Protein AF-A0A927UH40-F1 (afdb_monomer_lite)

Foldseek 3Di:
DDAPDDLPQALLNVQVVLVVLLVVVQDDADALCRSDPHDPVNLVSLLVNVLPDQDLVVLLSRLSSLVSNCLCCVVVVNNVVSVVSVCVSLVPDDPVSSVVSQVSSLVVLVVSQHDHPNQRRNDPVSVVVNVVVVVD

Sequence (136 aa):
MERMWNEATSLETMQQQISDIFHDRLGGGILICDVFKPDPQDFELLYQKVLMVNNTELFMKYPLAFITVWALSFKYGKDFDFDDVRKSNIGAMPQHHARFITEYFVTTFYDYNIYTDGIKIKTLQDIRRIIKLQHE

Secondary structure (DSSP, 8-state):
------TTS-HHHHHHHHHHHHHHH-SS--BHHHH----HHHHHHHHHHHHT--SHHHHHH-HHHHHHHHHHHHHTT-HHHHHHHHHHHHHTS-HHHHHHHHHHHHHHHHHTT-EETTEE--SHHHHHHHHHHH--

Structure (mmCIF, N/CA/C/O backbone):
data_AF-A0A927UH40-F1
#
_entry.id   AF-A0A927UH40-F1
#
loop_
_atom_site.group_PDB
_atom_site.id
_atom_site.type_symbol
_atom_site.label_atom_id
_atom_site.label_alt_id
_atom_site.label_comp_id
_atom_site.label_asym_id
_atom_site.label_entity_id
_atom_site.label_seq_id
_atom_site.pdbx_PDB_ins_code
_atom_site.Cartn_x
_atom_site.Cartn_y
_atom_site.Cartn_z
_atom_site.occupancy
_atom_site.B_iso_or_equiv
_atom_site.auth_seq_id
_atom_site.auth_comp_id
_atom_site.auth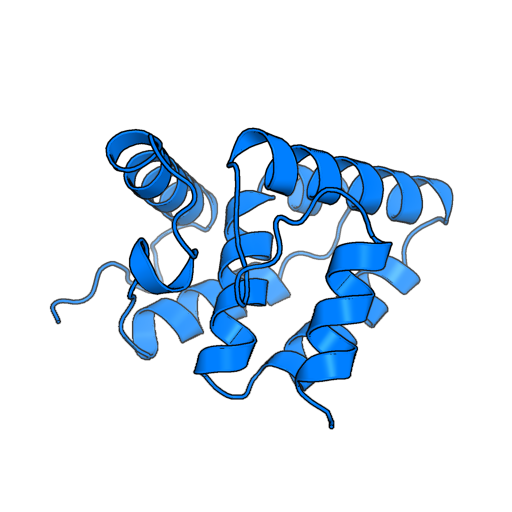_asym_id
_atom_site.auth_atom_id
_atom_site.pdbx_PDB_model_num
ATOM 1 N N . MET A 1 1 ? -14.902 15.588 5.092 1.00 58.56 1 MET A N 1
ATOM 2 C CA . MET A 1 1 ? -13.464 15.642 5.418 1.00 58.56 1 MET A CA 1
ATOM 3 C C . MET A 1 1 ? -12.818 16.543 4.391 1.00 58.56 1 MET A C 1
ATOM 5 O O . MET A 1 1 ? -13.305 16.582 3.269 1.00 58.56 1 MET A O 1
ATOM 9 N N . GLU A 1 2 ? -11.847 17.345 4.807 1.00 74.19 2 GLU A N 1
ATOM 10 C CA . GLU A 1 2 ? -11.059 18.181 3.900 1.00 74.19 2 GLU A CA 1
ATOM 11 C C . GLU A 1 2 ? -10.064 17.288 3.146 1.00 74.19 2 GLU A C 1
ATOM 13 O O . GLU A 1 2 ? -9.553 16.337 3.741 1.00 74.19 2 GLU A O 1
ATOM 18 N N . ARG A 1 3 ? -9.834 17.560 1.853 1.00 82.25 3 ARG A N 1
ATOM 19 C CA . ARG A 1 3 ? -8.918 16.760 1.027 1.00 82.25 3 ARG A CA 1
ATOM 20 C C . ARG A 1 3 ? -7.505 16.817 1.587 1.00 82.25 3 ARG A C 1
ATOM 22 O O . ARG A 1 3 ? -6.980 17.908 1.808 1.00 82.25 3 ARG A O 1
ATOM 29 N N . MET A 1 4 ? -6.870 15.660 1.728 1.00 88.00 4 MET A N 1
ATOM 30 C CA . MET A 1 4 ? -5.468 15.562 2.128 1.00 88.00 4 MET A CA 1
ATOM 31 C C . MET A 1 4 ? -4.532 15.853 0.956 1.00 88.00 4 MET A C 1
ATOM 33 O O . MET A 1 4 ? -3.481 16.471 1.144 1.00 88.00 4 MET A O 1
ATOM 37 N N . TRP A 1 5 ? -4.904 15.421 -0.253 1.00 94.81 5 TRP A N 1
ATOM 38 C CA . TRP A 1 5 ? -4.014 15.423 -1.408 1.00 94.81 5 TRP A CA 1
ATOM 39 C C . TRP A 1 5 ? -4.652 15.985 -2.677 1.00 94.81 5 TRP A C 1
ATOM 41 O O . TRP A 1 5 ? -5.861 16.179 -2.809 1.00 94.81 5 TRP A O 1
ATOM 51 N N . ASN A 1 6 ? -3.791 16.266 -3.653 1.00 94.00 6 ASN A N 1
ATOM 52 C CA . ASN A 1 6 ? -4.179 16.619 -5.010 1.00 94.00 6 ASN A CA 1
ATOM 53 C C . ASN A 1 6 ? -3.284 15.887 -6.023 1.00 94.00 6 ASN A C 1
ATOM 55 O O . ASN A 1 6 ? -2.312 15.231 -5.657 1.00 94.00 6 ASN A O 1
ATOM 59 N N . GLU A 1 7 ? -3.596 16.002 -7.312 1.00 92.50 7 GLU A N 1
ATOM 60 C CA . GLU A 1 7 ? -2.911 15.255 -8.377 1.00 92.50 7 GLU A CA 1
ATOM 61 C C . GLU A 1 7 ? -1.389 15.473 -8.417 1.00 92.50 7 GLU A C 1
ATOM 63 O O . GLU A 1 7 ? -0.642 14.535 -8.721 1.00 92.50 7 GLU A O 1
ATOM 68 N N . ALA A 1 8 ? -0.928 16.675 -8.048 1.00 94.69 8 ALA A N 1
ATOM 69 C CA . ALA A 1 8 ? 0.486 17.034 -8.002 1.00 94.69 8 ALA A CA 1
ATOM 70 C C . ALA A 1 8 ? 1.219 16.441 -6.787 1.00 94.69 8 ALA A C 1
ATOM 72 O O . ALA A 1 8 ? 2.448 16.365 -6.794 1.00 94.69 8 ALA A O 1
ATOM 73 N N . THR A 1 9 ? 0.501 15.988 -5.754 1.00 95.75 9 THR A N 1
ATOM 74 C CA . THR A 1 9 ? 1.112 15.321 -4.603 1.00 95.75 9 THR A CA 1
ATOM 75 C C . THR A 1 9 ? 1.808 14.033 -5.062 1.00 95.75 9 THR A C 1
ATOM 77 O O . THR A 1 9 ? 1.211 13.165 -5.706 1.00 95.75 9 THR A O 1
ATOM 80 N N . SER A 1 10 ? 3.101 13.906 -4.763 1.00 95.75 10 SER A N 1
ATOM 81 C CA . SER A 1 10 ? 3.897 12.741 -5.157 1.00 95.75 10 SER A CA 1
ATOM 82 C C . SER A 1 10 ? 3.595 11.524 -4.274 1.00 95.75 10 SER A C 1
ATOM 84 O O . SER A 1 10 ? 3.212 11.680 -3.115 1.00 95.75 10 SER A O 1
ATOM 86 N N . LEU A 1 11 ? 3.820 10.309 -4.790 1.00 95.06 11 LEU A N 1
ATOM 87 C CA . LEU A 1 11 ? 3.668 9.082 -3.994 1.00 95.06 11 LEU A CA 1
ATOM 88 C C . LEU A 1 11 ? 4.636 9.048 -2.796 1.00 95.06 11 LEU A C 1
ATOM 90 O O . LEU A 1 11 ? 4.313 8.506 -1.745 1.00 95.06 11 LEU A O 1
ATOM 94 N N . GLU A 1 12 ? 5.800 9.684 -2.935 1.00 95.12 12 GLU A N 1
ATOM 95 C CA . GLU A 1 12 ? 6.776 9.847 -1.858 1.00 95.12 12 GLU A CA 1
ATOM 96 C C . GLU A 1 12 ? 6.237 10.726 -0.728 1.00 95.12 12 GLU A C 1
ATOM 98 O O . GLU A 1 12 ? 6.276 10.328 0.434 1.00 95.12 12 GLU A O 1
ATOM 103 N N . THR A 1 13 ? 5.649 11.873 -1.073 1.00 95.31 13 THR A N 1
ATOM 104 C CA . THR A 1 13 ? 4.993 12.763 -0.106 1.00 95.31 13 THR A CA 1
ATOM 105 C C . THR A 1 13 ? 3.835 12.058 0.597 1.00 95.31 13 THR A C 1
ATOM 107 O O . THR A 1 13 ? 3.729 12.133 1.818 1.00 95.31 13 THR A O 1
ATOM 110 N N . MET A 1 14 ? 3.001 11.334 -0.159 1.00 95.12 14 MET A N 1
ATOM 111 C CA . MET A 1 14 ? 1.884 10.572 0.406 1.00 95.12 14 MET A CA 1
ATOM 112 C C . MET A 1 14 ? 2.372 9.520 1.393 1.00 95.12 14 MET A C 1
ATOM 114 O O . MET A 1 14 ? 1.855 9.443 2.502 1.00 95.12 14 MET A O 1
ATOM 118 N N . GLN A 1 15 ? 3.390 8.734 1.026 1.00 92.31 15 GLN A N 1
ATOM 119 C CA . GLN A 1 15 ? 3.952 7.741 1.932 1.00 92.31 15 GLN A CA 1
ATOM 120 C C . GLN A 1 15 ? 4.525 8.377 3.198 1.00 92.31 15 GLN A C 1
ATOM 122 O O . GLN A 1 15 ? 4.313 7.826 4.273 1.00 92.31 15 GLN A O 1
ATOM 127 N N . GLN A 1 16 ? 5.247 9.495 3.091 1.00 91.31 16 GLN A N 1
ATOM 128 C CA . GLN A 1 16 ? 5.802 10.150 4.273 1.00 91.31 16 GLN A CA 1
ATOM 129 C C . GLN A 1 16 ? 4.685 10.577 5.228 1.00 91.31 16 GLN A C 1
ATOM 131 O O . GLN A 1 16 ? 4.730 10.242 6.402 1.00 91.31 16 GLN A O 1
ATOM 136 N N . GLN A 1 17 ? 3.626 11.200 4.712 1.00 91.25 17 GLN A N 1
ATOM 137 C CA . GLN A 1 17 ? 2.482 11.603 5.532 1.00 91.25 17 GLN A CA 1
ATOM 138 C C . GLN A 1 17 ? 1.737 10.405 6.128 1.00 91.25 17 GLN A C 1
ATOM 140 O O . GLN A 1 17 ? 1.324 10.450 7.282 1.00 91.25 17 GLN A O 1
ATOM 145 N N . ILE A 1 18 ? 1.597 9.314 5.369 1.00 88.50 18 ILE A N 1
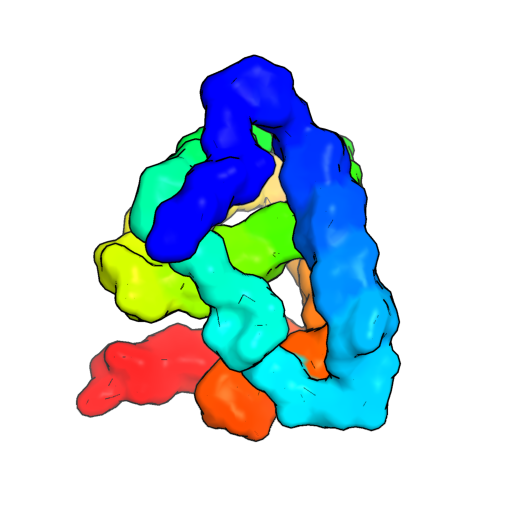ATOM 146 C CA . ILE A 1 18 ? 1.083 8.043 5.886 1.00 88.50 18 ILE A CA 1
ATOM 147 C C . ILE A 1 18 ? 1.977 7.552 7.035 1.00 88.50 18 ILE A C 1
ATOM 149 O O . ILE A 1 18 ? 1.472 7.215 8.101 1.00 88.50 18 ILE A O 1
ATOM 153 N N . SER A 1 19 ? 3.298 7.544 6.843 1.00 85.12 19 SER A N 1
ATOM 154 C CA . SER A 1 19 ? 4.273 7.133 7.856 1.00 85.12 19 SER A CA 1
ATOM 155 C C . SER A 1 19 ? 4.174 7.981 9.118 1.00 85.12 19 SER A C 1
ATOM 157 O O . SER A 1 19 ? 4.202 7.410 10.204 1.00 85.12 19 SER A O 1
ATOM 159 N N . ASP A 1 20 ? 4.029 9.298 8.987 1.00 86.19 20 ASP A N 1
ATOM 160 C CA . ASP A 1 20 ? 3.885 10.227 10.111 1.00 86.19 20 ASP A CA 1
ATOM 161 C C . ASP A 1 20 ? 2.581 9.947 10.878 1.00 86.19 20 ASP A C 1
ATOM 163 O O . ASP A 1 20 ? 2.596 9.791 12.095 1.00 86.19 20 ASP A O 1
ATOM 167 N N . ILE A 1 21 ? 1.464 9.746 10.164 1.00 83.00 21 ILE A N 1
ATOM 168 C CA . ILE A 1 21 ? 0.168 9.361 10.751 1.00 83.00 21 ILE A CA 1
ATOM 169 C C . ILE A 1 21 ? 0.271 8.043 11.523 1.00 83.00 21 ILE A C 1
ATOM 171 O O . ILE A 1 21 ? -0.311 7.910 12.604 1.00 83.00 21 ILE A O 1
ATOM 175 N N . PHE A 1 22 ? 0.991 7.064 10.971 1.00 76.25 22 PHE A N 1
ATOM 176 C CA . PHE A 1 22 ? 1.248 5.814 11.671 1.00 76.25 22 PHE A CA 1
ATOM 177 C C . PHE A 1 22 ? 2.149 6.043 12.885 1.00 76.25 22 PHE A C 1
ATOM 179 O O . PHE A 1 22 ? 1.780 5.600 13.964 1.00 76.25 22 PHE A O 1
ATOM 186 N N . HIS A 1 23 ? 3.269 6.759 12.766 1.00 75.38 23 HIS A N 1
ATOM 187 C CA . HIS A 1 23 ? 4.195 7.015 13.878 1.00 75.38 23 HIS A CA 1
ATOM 188 C C . HIS A 1 23 ? 3.528 7.745 15.047 1.00 75.38 23 HIS A C 1
ATOM 190 O O . HIS A 1 23 ? 3.686 7.323 16.191 1.00 75.38 23 HIS A O 1
ATOM 196 N N . ASP A 1 24 ? 2.715 8.763 14.769 1.00 67.69 24 ASP A N 1
ATOM 197 C CA . ASP A 1 24 ? 2.007 9.544 15.790 1.00 67.69 24 ASP A CA 1
ATOM 198 C C . ASP A 1 24 ? 0.950 8.724 16.548 1.00 67.69 24 ASP A C 1
ATOM 200 O O . ASP A 1 24 ? 0.498 9.112 17.628 1.00 67.69 24 ASP A O 1
ATOM 204 N N . ARG A 1 25 ? 0.528 7.585 15.985 1.00 63.19 25 ARG A N 1
ATOM 205 C CA . ARG A 1 25 ? -0.531 6.724 16.535 1.00 63.19 25 ARG A CA 1
ATOM 206 C C . ARG A 1 25 ? -0.065 5.297 16.837 1.00 63.19 25 ARG A C 1
ATOM 208 O O . ARG A 1 25 ? -0.871 4.471 17.270 1.00 63.19 25 ARG A O 1
ATOM 215 N N . LEU A 1 26 ? 1.225 5.010 16.660 1.00 52.78 26 LEU A N 1
ATOM 216 C CA . LEU A 1 26 ? 1.836 3.708 16.903 1.00 52.78 26 LEU A CA 1
ATOM 217 C C . LEU A 1 26 ? 2.155 3.539 18.391 1.00 52.78 26 LEU A C 1
ATOM 219 O O . LEU A 1 26 ? 3.170 4.000 18.900 1.00 52.78 26 LEU A O 1
ATOM 223 N N . GLY A 1 27 ? 1.266 2.840 19.095 1.00 49.03 27 GLY A N 1
ATOM 224 C CA . GLY A 1 27 ? 1.459 2.455 20.500 1.00 49.03 27 GLY A CA 1
ATOM 225 C C . GLY A 1 27 ? 0.611 1.268 20.973 1.00 49.03 27 GLY A C 1
ATOM 226 O O . GLY A 1 27 ? 0.805 0.769 22.076 1.00 49.03 27 GLY A O 1
ATOM 227 N N . GLY A 1 28 ? -0.305 0.759 20.151 1.00 48.72 28 GLY A N 1
ATOM 228 C CA . GLY A 1 28 ? -1.163 -0.382 20.471 1.00 48.72 28 GLY A CA 1
ATOM 229 C C . GLY A 1 28 ? -1.750 -0.945 19.185 1.00 48.72 28 GLY A C 1
ATOM 230 O O . GLY A 1 28 ? -1.825 -0.220 18.202 1.00 48.72 28 GLY A O 1
ATOM 231 N N . GLY A 1 29 ? -2.100 -2.231 19.151 1.00 52.56 29 GLY A N 1
ATOM 232 C CA . GLY A 1 29 ? -2.598 -2.911 17.949 1.00 52.56 29 GLY A CA 1
ATOM 233 C C . GLY A 1 29 ? -3.885 -2.304 17.382 1.00 52.56 29 GLY A C 1
ATOM 234 O O . GLY A 1 29 ? -4.975 -2.753 17.719 1.00 52.56 29 GLY A O 1
ATOM 235 N N . ILE A 1 30 ? -3.747 -1.287 16.532 1.00 56.81 30 ILE A N 1
ATOM 236 C CA . ILE A 1 30 ? -4.838 -0.532 15.911 1.00 56.81 30 ILE A CA 1
ATOM 237 C C . ILE A 1 30 ? -4.899 -0.901 14.419 1.00 56.81 30 ILE A C 1
ATOM 239 O O . ILE A 1 30 ? -3.865 -1.083 13.771 1.00 56.81 30 ILE A O 1
ATOM 243 N N . LEU A 1 31 ? -6.112 -1.044 13.870 1.00 59.56 31 LEU A N 1
ATOM 244 C CA . LEU A 1 31 ? -6.322 -1.362 12.453 1.00 59.56 31 LEU A CA 1
ATOM 245 C C . LEU A 1 31 ? -5.927 -0.168 11.567 1.00 59.56 31 LEU A C 1
ATOM 247 O O . LEU A 1 31 ? -6.201 0.976 11.928 1.00 59.56 31 LEU A O 1
ATOM 251 N N . ILE A 1 32 ? -5.381 -0.402 10.364 1.00 67.25 32 ILE A N 1
ATOM 252 C CA . ILE A 1 32 ? -5.100 0.691 9.397 1.00 67.25 32 ILE A CA 1
ATOM 253 C C . ILE A 1 32 ? -6.335 1.565 9.184 1.00 67.25 32 ILE A C 1
ATOM 255 O O . ILE A 1 32 ? -6.240 2.789 9.213 1.00 67.25 32 ILE A O 1
ATOM 259 N N . CYS A 1 33 ? -7.501 0.937 9.036 1.00 64.94 33 CYS A N 1
ATOM 260 C CA . CYS A 1 33 ? -8.778 1.612 8.820 1.00 64.94 33 CYS A CA 1
ATOM 261 C C . CYS A 1 33 ? -9.213 2.504 9.997 1.00 64.94 33 CYS A C 1
ATOM 263 O O . CYS A 1 33 ? -10.057 3.386 9.815 1.00 64.94 33 CYS A O 1
ATOM 265 N N . ASP A 1 34 ? -8.655 2.290 11.191 1.00 65.62 34 ASP A N 1
ATOM 266 C CA . ASP A 1 34 ? -8.924 3.095 12.382 1.00 65.62 34 ASP A CA 1
ATOM 267 C C . ASP A 1 34 ? -7.984 4.300 12.493 1.00 65.62 34 ASP A C 1
ATOM 269 O O . ASP A 1 34 ? -8.401 5.354 12.983 1.00 65.62 34 ASP A O 1
ATOM 273 N N . VAL A 1 35 ? -6.748 4.161 12.001 1.00 71.19 35 VAL A N 1
ATOM 274 C CA . VAL A 1 35 ? -5.713 5.208 12.004 1.00 71.19 35 VAL A CA 1
ATOM 275 C C . VAL A 1 35 ? -5.869 6.144 10.807 1.00 71.19 35 VAL A C 1
ATOM 277 O O . VAL A 1 35 ? -5.890 7.364 10.967 1.00 71.19 35 VAL A O 1
ATOM 280 N N . PHE A 1 36 ? -6.003 5.572 9.613 1.00 78.69 36 PHE A N 1
ATOM 281 C CA . PHE A 1 36 ? -6.013 6.286 8.348 1.00 78.69 36 PHE A CA 1
ATOM 282 C C . PHE A 1 36 ? -7.390 6.164 7.689 1.00 78.69 36 PHE A C 1
ATOM 284 O O . PHE A 1 36 ? -7.816 5.097 7.242 1.00 78.69 36 PHE A O 1
ATOM 291 N N . LYS A 1 37 ? -8.114 7.286 7.661 1.00 81.31 37 LYS A N 1
ATOM 292 C CA . LYS A 1 37 ? -9.484 7.394 7.142 1.00 81.31 37 LYS A CA 1
ATOM 293 C C . LYS A 1 37 ? -9.531 8.442 6.027 1.00 81.31 37 LYS A C 1
ATOM 295 O O . LYS A 1 37 ? -10.137 9.490 6.238 1.00 81.31 37 LYS A O 1
ATOM 300 N N . PRO A 1 38 ? -8.882 8.191 4.875 1.00 86.00 38 PRO A N 1
ATOM 301 C CA . PRO A 1 38 ? -8.944 9.119 3.757 1.00 86.00 38 PRO A CA 1
ATOM 302 C C . PRO A 1 38 ? -10.390 9.250 3.280 1.00 86.00 38 PRO A C 1
ATOM 304 O O . PRO A 1 38 ? -11.222 8.355 3.481 1.00 86.00 38 PRO A O 1
ATOM 307 N N . ASP A 1 39 ? -10.705 10.363 2.631 1.00 89.50 39 ASP A N 1
ATOM 308 C CA . ASP A 1 39 ? -11.932 10.420 1.854 1.00 89.50 39 ASP A CA 1
ATOM 309 C C . ASP A 1 39 ? -11.810 9.530 0.590 1.00 89.50 39 ASP A C 1
ATOM 311 O O . ASP A 1 39 ? -10.718 9.056 0.254 1.00 89.50 39 ASP A O 1
ATOM 315 N N . PRO A 1 40 ? -12.920 9.229 -0.110 1.00 90.19 40 PRO A N 1
ATOM 316 C CA . PRO A 1 40 ? -12.868 8.384 -1.301 1.00 90.19 40 PRO A CA 1
ATOM 317 C C . PRO A 1 40 ? -11.958 8.919 -2.419 1.00 90.19 40 PRO A C 1
ATOM 319 O O . PRO A 1 40 ? -11.414 8.125 -3.180 1.00 90.19 40 PRO A O 1
ATOM 322 N N . GLN A 1 41 ? -11.789 10.239 -2.536 1.00 92.00 41 GLN A N 1
ATOM 323 C CA . GLN A 1 41 ? -10.974 10.850 -3.589 1.00 92.00 41 GLN A CA 1
ATOM 324 C C . GLN A 1 41 ? -9.482 10.728 -3.272 1.00 92.00 41 GLN A 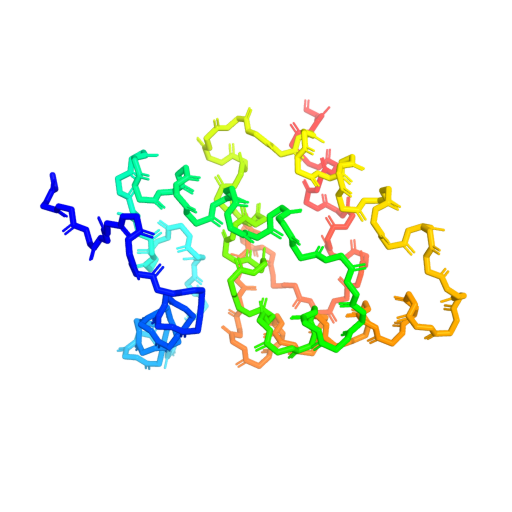C 1
ATOM 326 O O . GLN A 1 41 ? -8.698 10.410 -4.163 1.00 92.00 41 GLN A O 1
ATOM 331 N N . ASP A 1 42 ? -9.096 10.932 -2.013 1.00 93.94 42 ASP A N 1
ATOM 332 C CA . ASP A 1 42 ? -7.728 10.718 -1.540 1.00 93.94 42 ASP A CA 1
ATOM 333 C C . ASP A 1 42 ? -7.330 9.240 -1.657 1.00 93.94 42 ASP A C 1
ATOM 335 O O . ASP A 1 42 ? -6.218 8.932 -2.095 1.00 93.94 42 ASP A O 1
ATOM 339 N N . PHE A 1 43 ? -8.247 8.317 -1.328 1.00 93.31 43 PHE A N 1
ATOM 340 C CA . PHE A 1 43 ? -8.024 6.886 -1.549 1.00 93.31 43 PHE A CA 1
ATOM 341 C C . PHE A 1 43 ? -7.822 6.574 -3.033 1.00 93.31 43 PHE A C 1
ATOM 343 O O . PHE A 1 43 ? -6.844 5.913 -3.374 1.00 93.31 43 PHE A O 1
ATOM 350 N N . GLU A 1 44 ? -8.699 7.063 -3.914 1.00 94.00 44 GLU A N 1
ATOM 351 C CA . GLU A 1 44 ? -8.586 6.807 -5.353 1.00 94.00 44 GLU A CA 1
ATOM 352 C C . GLU A 1 44 ? -7.270 7.352 -5.915 1.00 94.00 44 GLU A C 1
ATOM 354 O O . GLU A 1 44 ? -6.587 6.681 -6.686 1.00 94.00 44 GLU A O 1
ATOM 359 N N . LEU A 1 45 ? -6.865 8.547 -5.488 1.00 95.56 45 LEU A N 1
ATOM 360 C CA . LEU A 1 45 ? -5.617 9.150 -5.931 1.00 95.56 45 LEU A CA 1
ATOM 361 C C . LEU A 1 45 ? -4.394 8.319 -5.510 1.00 95.56 45 LEU A C 1
ATOM 363 O O . LEU A 1 45 ? -3.494 8.087 -6.323 1.00 95.56 45 LEU A O 1
ATOM 367 N N . LEU A 1 46 ? -4.360 7.862 -4.255 1.00 95.25 46 LEU A N 1
ATOM 368 C CA . LEU A 1 46 ? -3.303 6.985 -3.758 1.00 95.25 46 LEU A CA 1
ATOM 369 C C . LEU A 1 46 ? -3.314 5.638 -4.495 1.00 95.25 46 LEU A C 1
ATOM 371 O O . LEU A 1 46 ? -2.263 5.178 -4.938 1.00 95.25 46 LEU A O 1
ATOM 375 N N . TYR A 1 47 ? -4.496 5.042 -4.667 1.00 93.25 47 TYR A N 1
ATOM 376 C CA . TYR A 1 47 ? -4.711 3.784 -5.380 1.00 93.25 47 TYR A CA 1
ATOM 377 C C . TYR A 1 47 ? -4.117 3.843 -6.790 1.00 93.25 47 TYR A C 1
ATOM 379 O O . TYR A 1 47 ? -3.253 3.034 -7.127 1.00 93.25 47 TYR A O 1
ATOM 387 N N . GLN A 1 48 ? -4.483 4.856 -7.580 1.00 92.50 48 GLN A N 1
ATOM 388 C CA . GLN A 1 48 ? -3.987 5.019 -8.949 1.00 92.50 48 GLN A CA 1
ATOM 389 C C . GLN A 1 48 ? -2.462 5.190 -9.003 1.00 92.50 48 GLN A C 1
ATOM 391 O O . GLN A 1 48 ? -1.798 4.577 -9.839 1.00 92.50 48 GLN A O 1
ATOM 396 N N . LYS A 1 49 ? -1.874 5.970 -8.086 1.00 93.75 49 LYS A N 1
ATOM 397 C CA . LYS A 1 49 ? -0.412 6.149 -8.029 1.00 93.75 49 LYS A CA 1
ATOM 398 C C . LYS A 1 49 ? 0.315 4.861 -7.646 1.00 93.75 49 LYS A C 1
ATOM 400 O O . LYS A 1 49 ? 1.376 4.585 -8.199 1.00 93.75 49 LYS A O 1
ATOM 405 N N . VAL A 1 50 ? -0.251 4.063 -6.741 1.00 91.75 50 VAL A N 1
ATOM 406 C CA . VAL A 1 50 ? 0.298 2.751 -6.374 1.00 91.75 50 VAL A CA 1
ATOM 407 C C . VAL A 1 50 ? 0.220 1.775 -7.551 1.00 91.75 50 VAL A C 1
ATOM 409 O O . VAL A 1 50 ? 1.190 1.065 -7.805 1.00 91.75 50 VAL A O 1
ATOM 412 N N . LEU A 1 51 ? -0.870 1.773 -8.328 1.00 88.44 51 LEU A N 1
ATOM 413 C CA . LEU A 1 51 ? -0.991 0.902 -9.506 1.00 88.44 51 LEU A CA 1
ATOM 414 C C . LEU A 1 51 ? 0.027 1.215 -10.615 1.00 88.44 51 LEU A C 1
ATOM 416 O O . LEU A 1 51 ? 0.396 0.323 -11.378 1.00 88.44 51 LEU A O 1
ATOM 420 N N . MET A 1 52 ? 0.515 2.456 -10.694 1.00 88.19 52 MET A N 1
ATOM 421 C CA . MET A 1 52 ? 1.561 2.850 -11.646 1.00 88.19 52 MET A CA 1
ATOM 422 C C . MET A 1 52 ? 2.952 2.291 -11.301 1.00 88.19 52 MET A C 1
ATOM 424 O O . MET A 1 52 ? 3.863 2.356 -12.128 1.00 88.19 52 MET A O 1
ATOM 428 N N . VAL A 1 53 ? 3.147 1.736 -10.101 1.00 86.88 53 VAL A N 1
ATOM 429 C CA . VAL A 1 53 ? 4.424 1.146 -9.690 1.00 86.88 53 VAL A CA 1
ATOM 430 C C . VAL A 1 53 ? 4.596 -0.244 -10.313 1.00 86.88 53 VAL A C 1
ATOM 432 O O . VAL A 1 53 ? 3.838 -1.175 -10.043 1.00 86.88 53 VAL A O 1
ATOM 435 N N . ASN A 1 54 ? 5.636 -0.394 -11.137 1.00 82.81 54 ASN A N 1
ATOM 436 C CA . ASN A 1 54 ? 5.829 -1.563 -12.002 1.00 82.81 54 ASN A CA 1
ATOM 437 C C . ASN A 1 54 ? 7.229 -2.203 -11.924 1.00 82.81 54 ASN A C 1
ATOM 439 O O . ASN A 1 54 ? 7.532 -3.103 -12.703 1.00 82.81 54 ASN A O 1
ATOM 443 N N . ASN A 1 55 ? 8.091 -1.768 -11.001 1.00 81.50 55 ASN A N 1
ATOM 444 C CA . ASN A 1 55 ? 9.434 -2.328 -10.847 1.00 81.50 55 ASN A CA 1
ATOM 445 C C . ASN A 1 55 ? 9.827 -2.511 -9.379 1.00 81.50 55 ASN A C 1
ATOM 447 O O . ASN A 1 55 ? 9.338 -1.815 -8.490 1.00 81.50 55 ASN A O 1
ATOM 451 N N . THR A 1 56 ? 10.736 -3.455 -9.143 1.00 77.00 56 THR A N 1
ATOM 452 C CA . THR A 1 56 ? 11.160 -3.892 -7.809 1.00 77.00 56 THR A CA 1
ATOM 453 C C . THR A 1 56 ? 11.665 -2.754 -6.924 1.00 77.00 56 THR A C 1
ATOM 455 O O . THR A 1 56 ? 11.309 -2.707 -5.751 1.00 77.00 56 THR A O 1
ATOM 458 N N . GLU A 1 57 ? 12.445 -1.817 -7.467 1.00 85.06 57 GLU A N 1
ATOM 459 C CA . GLU A 1 57 ? 12.988 -0.683 -6.709 1.00 85.06 57 GLU A CA 1
ATOM 460 C C . GLU A 1 57 ? 11.874 0.214 -6.157 1.00 85.06 57 GLU A C 1
ATOM 462 O O . GLU A 1 57 ? 11.861 0.537 -4.971 1.00 85.06 57 GLU A O 1
ATOM 467 N N . LEU A 1 58 ? 10.885 0.548 -6.986 1.00 85.38 58 LEU A N 1
ATOM 468 C CA . LEU A 1 58 ? 9.755 1.379 -6.578 1.00 85.38 58 LEU A CA 1
ATOM 469 C C . LEU A 1 58 ? 8.827 0.662 -5.586 1.00 85.38 58 LEU A C 1
ATOM 471 O O . LEU A 1 58 ? 8.320 1.304 -4.667 1.00 85.38 58 LEU A O 1
ATOM 475 N N . PHE A 1 59 ? 8.638 -0.657 -5.718 1.00 81.81 59 PHE A N 1
ATOM 476 C CA . PHE A 1 59 ? 7.908 -1.451 -4.717 1.00 81.81 59 PHE A CA 1
ATOM 477 C C . PHE A 1 59 ? 8.561 -1.343 -3.333 1.00 81.81 59 PHE A C 1
ATOM 479 O O . PHE A 1 59 ? 7.866 -1.169 -2.334 1.00 81.81 59 PHE A O 1
ATOM 486 N N . MET A 1 60 ? 9.894 -1.398 -3.278 1.00 81.94 60 MET A N 1
ATOM 487 C CA . MET A 1 60 ? 10.653 -1.254 -2.032 1.00 81.94 60 MET A CA 1
ATOM 488 C C . MET A 1 60 ? 10.724 0.188 -1.537 1.00 81.94 60 MET A C 1
ATOM 490 O O . MET A 1 60 ? 10.856 0.414 -0.339 1.00 81.94 60 MET A O 1
ATOM 494 N N . LYS A 1 61 ? 10.632 1.169 -2.440 1.00 88.06 61 LYS A N 1
ATOM 495 C CA . LYS A 1 61 ? 10.609 2.583 -2.068 1.00 88.06 61 LYS A CA 1
ATOM 496 C C . LYS A 1 61 ? 9.295 2.970 -1.392 1.00 88.06 61 LYS A C 1
ATOM 498 O O . LYS A 1 61 ? 9.318 3.839 -0.524 1.00 88.06 61 LYS A O 1
ATOM 503 N N . TYR A 1 62 ? 8.170 2.343 -1.757 1.00 89.88 62 TYR A N 1
ATOM 504 C CA . TYR A 1 62 ? 6.829 2.759 -1.317 1.00 89.88 62 TYR A CA 1
ATOM 505 C C . TYR A 1 62 ? 6.003 1.708 -0.537 1.00 89.88 62 TYR A C 1
ATOM 507 O O . TYR A 1 62 ? 4.798 1.578 -0.783 1.00 89.88 62 TYR A O 1
ATOM 515 N N . PRO A 1 63 ? 6.582 0.955 0.417 1.00 84.62 63 PRO A N 1
ATOM 516 C CA . PRO A 1 63 ? 5.915 -0.196 1.020 1.00 84.62 63 PRO A CA 1
ATOM 517 C C . PRO A 1 63 ? 4.655 0.170 1.818 1.00 84.62 63 PRO A C 1
ATOM 519 O O . PRO A 1 63 ? 3.649 -0.535 1.750 1.00 84.62 63 PRO A O 1
ATOM 522 N N . LEU A 1 64 ? 4.664 1.292 2.541 1.00 84.75 64 LEU A N 1
ATOM 523 C CA . LEU A 1 64 ? 3.525 1.716 3.357 1.00 84.75 64 LEU A CA 1
ATOM 524 C C . LEU A 1 64 ? 2.334 2.157 2.516 1.00 84.75 64 LEU A C 1
ATOM 526 O O . LEU A 1 64 ? 1.191 1.892 2.888 1.00 84.75 64 LEU A O 1
ATOM 530 N N . ALA A 1 65 ? 2.593 2.820 1.388 1.00 90.12 65 ALA A N 1
ATOM 531 C CA . ALA A 1 65 ? 1.542 3.218 0.461 1.00 90.12 65 ALA A CA 1
ATOM 532 C C . ALA A 1 65 ? 0.814 1.981 -0.083 1.00 90.12 65 ALA A C 1
ATOM 534 O O . ALA A 1 65 ? -0.412 1.912 -0.031 1.00 90.12 65 ALA A O 1
ATOM 535 N N . PHE A 1 66 ? 1.567 0.964 -0.510 1.00 87.50 66 PHE A N 1
ATOM 536 C CA . PHE A 1 66 ? 1.017 -0.318 -0.954 1.00 87.50 66 PHE A CA 1
ATOM 537 C C . PHE A 1 66 ? 0.185 -1.013 0.120 1.00 87.50 66 PHE A C 1
ATOM 539 O O . PHE A 1 66 ? -0.931 -1.447 -0.153 1.00 87.50 66 PHE A O 1
ATOM 546 N N . ILE A 1 67 ? 0.713 -1.109 1.340 1.00 82.56 67 ILE A N 1
ATOM 547 C CA . ILE A 1 67 ? 0.024 -1.768 2.453 1.00 82.56 67 ILE A CA 1
ATOM 548 C C . ILE A 1 67 ? -1.269 -1.034 2.814 1.00 82.56 67 ILE A C 1
ATOM 550 O O . ILE A 1 67 ? -2.303 -1.659 3.044 1.00 82.56 67 ILE A O 1
ATOM 554 N N . THR A 1 68 ? -1.216 0.295 2.823 1.00 84.62 68 THR A N 1
ATOM 555 C CA . THR A 1 68 ? -2.364 1.145 3.128 1.00 84.62 68 THR A CA 1
ATOM 556 C C . THR A 1 68 ? -3.447 1.004 2.065 1.00 84.62 68 THR A C 1
ATOM 558 O O . THR A 1 68 ? -4.612 0.816 2.409 1.00 84.62 68 THR A O 1
ATOM 561 N N . VAL A 1 69 ? -3.075 1.025 0.780 1.00 88.62 69 VAL A N 1
ATOM 562 C CA . VAL A 1 69 ? -4.020 0.780 -0.316 1.00 88.62 69 VAL A CA 1
ATOM 563 C C . VAL A 1 69 ? -4.608 -0.618 -0.222 1.00 88.62 69 VAL A C 1
ATOM 565 O O . VAL A 1 69 ? -5.821 -0.756 -0.336 1.00 88.62 69 VAL A O 1
ATOM 568 N N . TRP A 1 70 ? -3.790 -1.638 0.038 1.00 82.56 70 TRP A N 1
ATOM 569 C CA . TRP A 1 70 ? -4.275 -3.005 0.192 1.00 82.56 70 TRP A CA 1
ATOM 570 C C . TRP A 1 70 ? -5.316 -3.107 1.311 1.00 82.56 70 TRP A C 1
ATOM 572 O O . TRP A 1 70 ? -6.426 -3.568 1.071 1.00 82.56 70 TRP A O 1
ATOM 582 N N . ALA A 1 71 ? -5.015 -2.600 2.507 1.00 77.94 71 ALA A N 1
ATOM 583 C CA . ALA A 1 71 ? -5.944 -2.654 3.634 1.00 77.94 71 ALA A CA 1
ATOM 584 C C . ALA A 1 71 ? -7.233 -1.851 3.387 1.00 77.94 71 ALA A C 1
ATOM 586 O O . ALA A 1 71 ? -8.321 -2.295 3.747 1.00 77.94 71 ALA A O 1
ATOM 587 N N . LEU A 1 72 ? -7.131 -0.680 2.752 1.00 82.00 72 LEU A N 1
ATOM 588 C CA . LEU A 1 72 ? -8.298 0.145 2.444 1.00 82.00 72 LEU A CA 1
ATOM 589 C C . LEU A 1 72 ? -9.109 -0.375 1.256 1.00 82.00 72 LEU A C 1
ATOM 591 O O . LEU A 1 72 ? -10.307 -0.115 1.203 1.00 82.00 72 LEU A O 1
ATOM 595 N N . SER A 1 73 ? -8.503 -1.118 0.330 1.00 84.25 73 SER A N 1
ATOM 596 C CA . SER A 1 73 ? -9.197 -1.642 -0.849 1.00 84.25 73 SER A CA 1
ATOM 597 C C . SER A 1 73 ? -10.425 -2.473 -0.472 1.00 84.25 73 SER A C 1
ATOM 599 O O . SER A 1 73 ? -11.473 -2.288 -1.080 1.00 84.25 73 SER A O 1
ATOM 601 N N . PHE A 1 74 ? -10.356 -3.245 0.614 1.00 76.06 74 PHE A N 1
ATOM 602 C CA . PHE A 1 74 ? -11.496 -3.975 1.174 1.00 76.06 74 PHE A CA 1
ATOM 603 C C . PHE A 1 74 ? -12.637 -3.047 1.609 1.00 76.06 74 PHE A C 1
ATOM 605 O O . PHE A 1 74 ? -13.797 -3.266 1.276 1.00 76.06 74 PHE A O 1
ATOM 612 N N . LYS A 1 75 ? -12.314 -1.945 2.298 1.00 77.56 75 LYS A N 1
ATOM 613 C CA . LYS A 1 75 ? -13.305 -0.949 2.738 1.00 77.56 75 LYS A CA 1
ATOM 614 C C . LYS A 1 75 ? -14.004 -0.263 1.558 1.00 77.56 75 LYS A C 1
ATOM 616 O O . LYS A 1 75 ? -15.168 0.112 1.682 1.00 77.56 75 LYS A O 1
ATOM 621 N N . TYR A 1 76 ? -13.297 -0.066 0.447 1.00 81.69 76 TYR A N 1
ATOM 622 C CA . TYR A 1 76 ? -13.823 0.592 -0.754 1.00 81.69 76 TYR A CA 1
ATOM 623 C C . TYR A 1 76 ? -14.296 -0.390 -1.843 1.00 81.69 76 TYR A C 1
ATOM 625 O O . TYR A 1 76 ? -14.691 0.069 -2.913 1.00 81.69 76 TYR A O 1
ATOM 633 N N . GLY A 1 77 ? -14.278 -1.706 -1.593 1.00 79.75 77 GLY A N 1
ATOM 634 C CA . GLY A 1 77 ? -14.701 -2.733 -2.556 1.00 79.75 77 GLY A CA 1
ATOM 635 C C . GLY A 1 77 ? -13.835 -2.803 -3.821 1.00 79.75 77 GLY A C 1
ATOM 636 O O . GLY A 1 77 ? -14.364 -2.993 -4.912 1.00 79.75 77 GLY A O 1
ATOM 637 N N . LYS A 1 78 ? -12.523 -2.578 -3.686 1.00 81.81 78 LYS A N 1
ATOM 638 C CA . LYS A 1 78 ? -11.518 -2.592 -4.772 1.00 81.81 78 LYS A CA 1
ATOM 639 C C . LYS A 1 78 ? -10.412 -3.632 -4.568 1.00 81.81 78 LYS A C 1
ATOM 641 O O . LYS A 1 78 ? -9.362 -3.563 -5.207 1.00 81.81 78 LYS A 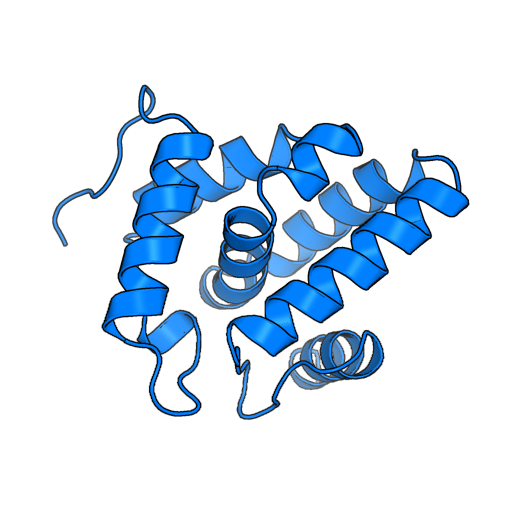O 1
ATOM 646 N N . ASP A 1 79 ? -10.607 -4.546 -3.630 1.00 76.31 79 ASP A N 1
ATOM 647 C CA . ASP A 1 79 ? -9.646 -5.570 -3.227 1.00 76.31 79 ASP A CA 1
ATOM 648 C C . ASP A 1 79 ? -9.291 -6.519 -4.372 1.00 76.31 79 ASP A C 1
ATOM 650 O O . ASP A 1 79 ? -8.108 -6.740 -4.636 1.00 76.31 79 ASP A O 1
ATOM 654 N N . PHE A 1 80 ? -10.295 -6.992 -5.113 1.00 71.25 80 PHE A N 1
ATOM 655 C CA . PHE A 1 80 ? -10.090 -7.889 -6.247 1.00 71.25 80 PHE A CA 1
ATOM 656 C C . PHE A 1 80 ? -9.233 -7.243 -7.348 1.00 71.25 80 PHE A C 1
ATOM 658 O O . PHE A 1 80 ? -8.205 -7.795 -7.745 1.00 71.25 80 PHE A O 1
ATOM 665 N N . ASP A 1 81 ? -9.602 -6.030 -7.773 1.00 77.38 81 ASP A N 1
ATOM 666 C CA . ASP A 1 81 ? -8.882 -5.276 -8.806 1.00 77.38 81 ASP A CA 1
ATOM 667 C C . ASP A 1 81 ? -7.431 -5.003 -8.392 1.00 77.38 81 ASP A C 1
ATOM 669 O O . ASP A 1 81 ? -6.495 -5.144 -9.183 1.00 77.38 81 ASP A O 1
ATOM 673 N N . PHE A 1 82 ? -7.227 -4.630 -7.125 1.00 78.06 82 PHE A N 1
ATOM 674 C CA . PHE A 1 82 ? -5.894 -4.384 -6.592 1.00 78.06 82 PHE A CA 1
ATOM 675 C C . PHE A 1 82 ? -5.026 -5.644 -6.611 1.00 78.06 82 PHE A C 1
ATOM 677 O O . PHE A 1 82 ? -3.861 -5.597 -7.017 1.00 78.06 82 PHE A O 1
ATOM 684 N N . ASP A 1 83 ? -5.581 -6.774 -6.175 1.00 74.19 83 ASP A N 1
ATOM 685 C CA . ASP A 1 83 ? -4.852 -8.032 -6.113 1.00 74.19 83 ASP A CA 1
ATOM 686 C C . ASP A 1 83 ? -4.476 -8.553 -7.496 1.00 74.19 83 ASP A C 1
ATOM 688 O O . ASP A 1 83 ? -3.365 -9.062 -7.663 1.00 74.19 83 ASP A O 1
ATOM 692 N N . ASP A 1 84 ? -5.348 -8.400 -8.486 1.00 73.81 84 ASP A N 1
ATOM 693 C CA . ASP A 1 84 ? -5.076 -8.831 -9.854 1.00 73.81 84 ASP A CA 1
ATOM 694 C C . ASP A 1 84 ? -4.000 -7.974 -10.523 1.00 73.81 84 ASP A C 1
ATOM 696 O O . ASP A 1 84 ? -3.042 -8.519 -11.084 1.00 73.81 84 ASP A O 1
ATOM 700 N N . VAL A 1 85 ? -4.065 -6.646 -10.379 1.00 73.06 85 VAL A N 1
ATOM 701 C CA . VAL A 1 85 ? -3.011 -5.759 -10.896 1.00 73.06 85 VAL A CA 1
ATOM 702 C C . VAL A 1 85 ? -1.680 -6.036 -10.196 1.00 73.06 85 VAL A C 1
ATOM 704 O O . VAL A 1 85 ? -0.643 -6.164 -10.851 1.00 73.06 85 VAL A O 1
ATOM 707 N N . ARG A 1 86 ? -1.688 -6.219 -8.871 1.00 76.19 86 ARG A N 1
ATOM 708 C CA . ARG A 1 86 ? -0.481 -6.562 -8.110 1.00 76.19 86 ARG A CA 1
ATOM 709 C C . ARG A 1 86 ? 0.101 -7.906 -8.546 1.00 76.19 86 ARG A C 1
ATOM 711 O O . ARG A 1 86 ? 1.312 -7.994 -8.743 1.00 76.19 86 ARG A O 1
ATOM 718 N N . LYS A 1 87 ? -0.720 -8.952 -8.697 1.00 73.12 87 LYS A N 1
ATOM 719 C CA . LYS A 1 87 ? -0.270 -10.272 -9.176 1.00 73.12 87 LYS A CA 1
ATOM 720 C C . LYS A 1 87 ? 0.307 -10.180 -10.580 1.00 73.12 87 LYS A C 1
ATOM 722 O O . LYS A 1 87 ? 1.317 -10.822 -10.832 1.00 73.12 87 LYS A O 1
ATOM 727 N N . SER A 1 88 ? -0.291 -9.382 -11.461 1.00 74.31 88 SER A N 1
ATOM 728 C CA . SER A 1 88 ? 0.240 -9.134 -12.801 1.00 74.31 88 SER A CA 1
ATOM 729 C C . SER A 1 88 ? 1.617 -8.464 -12.734 1.00 74.31 88 SER A C 1
ATOM 731 O O . SER A 1 88 ? 2.581 -8.972 -13.306 1.00 74.31 88 SER A O 1
ATOM 733 N N . ASN A 1 89 ? 1.750 -7.386 -11.953 1.00 73.56 89 ASN A N 1
ATOM 734 C CA . ASN A 1 89 ? 3.007 -6.644 -11.825 1.00 73.56 89 ASN A CA 1
ATOM 735 C C . ASN A 1 89 ? 4.113 -7.479 -11.169 1.00 73.56 89 ASN A C 1
ATOM 737 O O . ASN A 1 89 ? 5.231 -7.503 -11.672 1.00 73.56 89 ASN A O 1
ATOM 741 N N . ILE A 1 90 ? 3.816 -8.184 -10.071 1.00 72.06 90 ILE A N 1
ATOM 742 C CA . ILE A 1 90 ? 4.784 -9.040 -9.365 1.00 72.06 90 ILE A CA 1
ATOM 743 C C . ILE A 1 90 ? 5.069 -10.322 -10.160 1.00 72.06 90 ILE A C 1
ATOM 745 O O . ILE A 1 90 ? 6.209 -10.776 -10.203 1.00 72.06 90 ILE A O 1
ATOM 749 N N . GLY A 1 91 ? 4.059 -10.907 -10.802 1.00 70.12 91 GLY A N 1
ATOM 750 C CA . GLY A 1 91 ? 4.178 -12.129 -11.600 1.00 70.12 91 GLY A CA 1
ATOM 751 C C . GLY A 1 91 ? 4.997 -11.943 -12.876 1.00 70.12 91 GLY A C 1
ATOM 752 O O . GLY A 1 91 ? 5.620 -12.894 -13.338 1.00 70.12 91 GLY A O 1
ATOM 753 N N . ALA A 1 92 ? 5.058 -10.719 -13.405 1.00 75.12 92 ALA A N 1
ATOM 754 C CA . ALA A 1 92 ? 5.960 -10.353 -14.493 1.00 75.12 92 ALA A CA 1
ATOM 755 C C . ALA A 1 92 ? 7.429 -10.193 -14.044 1.00 75.12 92 ALA A C 1
ATOM 757 O O . ALA A 1 92 ? 8.319 -10.083 -14.889 1.00 75.12 92 ALA A O 1
ATOM 758 N N . MET A 1 93 ? 7.711 -10.172 -12.734 1.00 78.94 93 MET A N 1
ATOM 759 C CA . MET A 1 93 ? 9.072 -10.0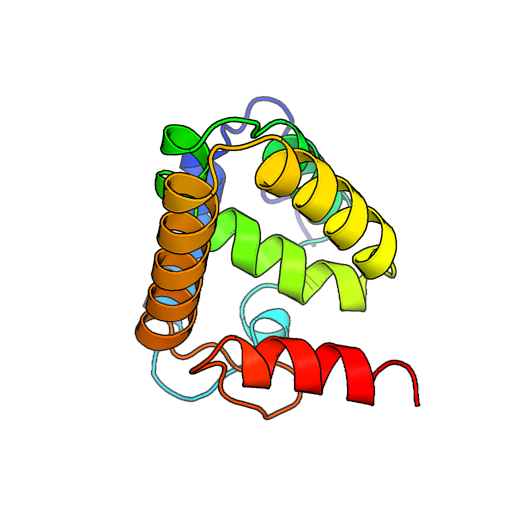18 -12.215 1.00 78.94 93 MET A CA 1
ATOM 760 C C . MET A 1 93 ? 9.817 -11.354 -12.134 1.00 78.94 93 MET A C 1
ATOM 762 O O . MET A 1 93 ? 9.208 -12.407 -11.925 1.00 78.94 93 MET A O 1
ATOM 766 N N . PRO A 1 94 ? 11.162 -11.330 -12.190 1.00 81.44 94 PRO A N 1
ATOM 767 C CA . PRO A 1 94 ? 11.966 -12.490 -11.839 1.00 81.44 94 PRO A CA 1
ATOM 768 C C . PRO A 1 94 ? 11.592 -13.041 -10.455 1.00 81.44 94 PRO A C 1
ATOM 770 O O . PRO A 1 94 ? 11.403 -12.290 -9.498 1.00 81.44 94 PRO A O 1
ATOM 773 N N . GLN A 1 95 ? 11.550 -14.369 -10.324 1.00 76.94 95 GLN A N 1
ATOM 774 C CA . GLN A 1 95 ? 11.075 -15.050 -9.111 1.00 76.94 95 GLN A CA 1
ATOM 775 C C . GLN A 1 95 ? 11.790 -14.596 -7.824 1.00 76.94 95 GLN A C 1
ATOM 777 O O . GLN A 1 95 ? 11.166 -14.485 -6.768 1.00 76.94 95 GLN A O 1
ATOM 782 N N . HIS A 1 96 ? 13.092 -14.308 -7.901 1.00 77.81 96 HIS A N 1
ATOM 783 C CA . HIS A 1 96 ? 13.873 -13.829 -6.760 1.00 77.81 96 HIS A CA 1
ATOM 784 C C . HIS A 1 96 ? 13.468 -12.409 -6.327 1.00 77.81 96 HIS A C 1
ATOM 786 O O . HIS A 1 96 ? 13.409 -12.145 -5.129 1.00 77.81 96 HIS A O 1
ATOM 792 N N . HIS A 1 97 ? 13.097 -11.529 -7.263 1.00 76.06 97 HIS A N 1
ATOM 793 C CA . HIS A 1 97 ? 12.555 -10.204 -6.946 1.00 76.06 97 HIS A CA 1
ATOM 794 C C . HIS A 1 97 ? 11.169 -10.304 -6.310 1.00 76.06 97 HIS A C 1
ATOM 796 O O . HIS A 1 97 ? 10.917 -9.673 -5.287 1.00 76.06 97 HIS A O 1
ATOM 802 N N . ALA A 1 98 ? 10.286 -11.133 -6.873 1.00 71.88 98 ALA A N 1
ATOM 803 C CA . ALA A 1 98 ? 8.945 -11.343 -6.331 1.00 71.88 98 ALA A CA 1
ATOM 804 C C . ALA A 1 98 ? 8.992 -11.857 -4.881 1.00 71.88 98 ALA A C 1
ATOM 806 O O . ALA A 1 98 ? 8.266 -11.364 -4.013 1.00 71.88 98 ALA A O 1
ATOM 807 N N . ARG A 1 99 ? 9.893 -12.807 -4.597 1.00 74.00 99 ARG A N 1
ATOM 808 C CA . ARG A 1 99 ? 10.143 -13.296 -3.237 1.00 74.00 99 ARG A CA 1
ATOM 809 C C . ARG A 1 99 ? 10.631 -12.178 -2.315 1.00 74.00 99 ARG A C 1
ATOM 811 O O . ARG A 1 99 ? 10.063 -12.007 -1.241 1.00 74.00 99 ARG A O 1
ATOM 818 N N . PHE A 1 100 ? 11.623 -11.406 -2.751 1.00 76.69 100 PHE A N 1
ATOM 819 C CA . PHE A 1 100 ? 12.211 -10.335 -1.949 1.00 76.69 100 PHE A CA 1
ATOM 820 C C . PHE A 1 100 ? 11.200 -9.236 -1.592 1.00 76.69 100 PHE A C 1
ATOM 822 O O . PHE A 1 100 ? 11.064 -8.885 -0.425 1.00 76.69 100 PHE A O 1
ATOM 829 N N . ILE A 1 101 ? 10.413 -8.763 -2.566 1.00 75.25 101 ILE A N 1
ATOM 830 C CA . ILE A 1 101 ? 9.333 -7.782 -2.346 1.00 75.25 101 ILE A CA 1
ATOM 831 C C . ILE A 1 101 ? 8.334 -8.304 -1.314 1.00 75.25 101 ILE A C 1
ATOM 833 O O . ILE A 1 101 ? 7.875 -7.572 -0.441 1.00 75.25 101 ILE A O 1
ATOM 837 N N . THR A 1 102 ? 7.995 -9.586 -1.409 1.00 73.12 102 THR A N 1
ATOM 838 C CA . THR A 1 102 ? 7.010 -10.185 -0.518 1.00 73.12 102 THR A CA 1
ATOM 839 C C . THR A 1 102 ? 7.525 -10.300 0.918 1.00 73.12 102 THR A C 1
ATOM 841 O O . THR A 1 102 ? 6.795 -9.981 1.854 1.00 73.12 102 THR A O 1
ATOM 844 N N . GLU A 1 103 ? 8.778 -10.718 1.106 1.00 73.62 103 GLU A N 1
ATOM 845 C CA . GLU A 1 103 ? 9.439 -10.746 2.420 1.00 73.62 103 GLU A CA 1
ATOM 846 C C . GLU A 1 103 ? 9.564 -9.329 3.012 1.00 73.62 103 GLU A C 1
ATOM 848 O O . GLU A 1 103 ? 9.313 -9.124 4.203 1.00 73.62 103 GLU A O 1
ATOM 853 N N . TYR A 1 104 ? 9.857 -8.336 2.168 1.00 74.75 104 TYR A N 1
ATOM 854 C CA . TYR A 1 104 ? 9.930 -6.932 2.563 1.00 74.75 104 TYR A CA 1
ATOM 855 C C . TYR A 1 104 ? 8.576 -6.402 3.051 1.00 74.75 104 TYR A C 1
ATOM 857 O O . TYR A 1 104 ? 8.495 -5.857 4.148 1.00 74.75 104 TYR A O 1
ATOM 865 N N . PHE A 1 105 ? 7.489 -6.659 2.315 1.00 75.12 105 PHE A N 1
ATOM 866 C CA . PHE A 1 105 ? 6.141 -6.289 2.753 1.00 75.12 105 PHE A CA 1
ATOM 867 C C . PHE A 1 105 ? 5.767 -6.912 4.094 1.00 75.12 105 PHE A C 1
ATOM 869 O O . PHE A 1 105 ? 5.241 -6.218 4.961 1.00 75.12 105 PHE A O 1
ATOM 876 N N . VAL A 1 106 ? 6.052 -8.203 4.285 1.00 71.38 106 VAL A N 1
ATOM 877 C CA . VAL A 1 106 ? 5.799 -8.891 5.561 1.00 71.38 106 VAL A CA 1
ATOM 878 C C . VAL A 1 106 ? 6.552 -8.214 6.709 1.00 71.38 106 VAL A C 1
ATOM 880 O O . VAL A 1 106 ? 5.985 -8.031 7.785 1.00 71.38 106 VAL A O 1
ATOM 883 N N . THR A 1 107 ? 7.795 -7.797 6.467 1.00 72.94 107 THR A N 1
ATOM 884 C CA . THR A 1 107 ? 8.596 -7.055 7.451 1.00 72.94 107 THR A CA 1
ATOM 885 C C . THR A 1 107 ? 7.947 -5.712 7.780 1.00 72.94 107 THR A C 1
ATOM 887 O O . THR A 1 107 ? 7.739 -5.407 8.949 1.00 72.94 107 THR A O 1
ATOM 890 N N . THR A 1 108 ? 7.504 -4.954 6.774 1.00 73.06 108 THR A N 1
ATOM 891 C CA . THR A 1 108 ? 6.807 -3.679 7.000 1.00 73.06 108 THR A CA 1
ATOM 892 C C . THR A 1 108 ? 5.492 -3.862 7.770 1.00 73.06 108 THR A C 1
ATOM 894 O O . THR A 1 108 ? 5.214 -3.103 8.692 1.00 73.06 108 THR A O 1
ATOM 897 N N . PHE A 1 109 ? 4.689 -4.890 7.476 1.00 70.38 109 PHE A N 1
ATOM 898 C CA . PHE A 1 109 ? 3.495 -5.192 8.282 1.00 70.38 109 PHE A CA 1
ATOM 899 C C . PHE A 1 109 ? 3.832 -5.431 9.759 1.00 70.38 109 PHE A C 1
ATOM 901 O O . PHE A 1 109 ? 3.099 -4.983 10.647 1.00 70.38 109 PHE A O 1
ATOM 908 N N . TYR A 1 110 ? 4.939 -6.132 10.015 1.00 66.44 110 TYR A N 1
ATOM 909 C CA . TYR A 1 110 ? 5.405 -6.428 11.361 1.00 66.44 110 TYR A CA 1
ATOM 910 C C . TYR A 1 110 ? 5.882 -5.172 12.100 1.00 66.44 110 TYR A C 1
ATOM 912 O O . TYR A 1 110 ? 5.439 -4.947 13.231 1.00 66.44 110 TYR A O 1
ATOM 920 N N . ASP A 1 111 ? 6.729 -4.359 11.462 1.00 67.88 111 ASP A N 1
ATOM 921 C CA . ASP A 1 111 ? 7.331 -3.150 12.042 1.00 67.88 111 ASP A CA 1
ATOM 922 C C . ASP A 1 111 ? 6.270 -2.115 12.420 1.00 67.88 111 ASP A C 1
ATOM 924 O O . ASP A 1 111 ? 6.306 -1.535 13.504 1.00 67.88 111 ASP A O 1
ATOM 928 N N . TYR A 1 112 ? 5.259 -1.956 11.566 1.00 62.12 112 TYR A N 1
ATOM 929 C CA . TYR A 1 112 ? 4.144 -1.043 11.801 1.00 62.12 112 TYR A CA 1
ATOM 930 C C . TYR A 1 112 ? 3.009 -1.686 12.607 1.00 62.12 112 TYR A C 1
ATOM 932 O O . TYR A 1 112 ? 1.957 -1.079 12.778 1.00 62.12 112 TYR A O 1
ATOM 940 N N . ASN A 1 113 ? 3.202 -2.908 13.118 1.00 61.69 113 ASN A N 1
ATOM 941 C CA . ASN A 1 113 ? 2.255 -3.615 13.980 1.00 61.69 113 ASN A CA 1
ATOM 942 C C . ASN A 1 113 ? 0.805 -3.551 13.458 1.00 61.69 113 ASN A C 1
ATOM 944 O O . ASN A 1 113 ? -0.128 -3.328 14.228 1.00 61.69 113 ASN A O 1
ATOM 948 N N . ILE A 1 114 ? 0.639 -3.698 12.141 1.00 62.25 114 ILE A N 1
ATOM 949 C CA . ILE A 1 114 ? -0.628 -3.485 11.445 1.00 62.25 114 ILE A CA 1
ATOM 950 C C . ILE A 1 114 ? -1.554 -4.678 11.679 1.00 62.25 114 ILE A C 1
ATOM 952 O O . ILE A 1 114 ? -1.192 -5.836 11.438 1.00 62.25 114 ILE A O 1
ATOM 956 N N . TYR A 1 115 ? -2.775 -4.374 12.113 1.00 55.00 115 TYR A N 1
ATOM 957 C CA . TYR A 1 115 ? -3.862 -5.336 12.216 1.00 55.00 115 TYR A CA 1
ATOM 958 C C . TYR A 1 115 ? -4.858 -5.106 11.077 1.00 55.00 115 TYR A C 1
ATOM 960 O O . TYR A 1 115 ? -5.172 -3.968 10.717 1.00 55.00 115 TYR A O 1
ATOM 968 N N . THR A 1 116 ? -5.399 -6.194 10.550 1.00 54.69 116 THR A N 1
ATOM 969 C CA . THR A 1 116 ? -6.568 -6.201 9.666 1.00 54.69 116 THR A CA 1
ATOM 970 C C . THR A 1 116 ? -7.514 -7.283 10.193 1.00 54.69 116 THR A C 1
ATOM 972 O O . THR A 1 116 ? -7.083 -8.394 10.492 1.00 54.69 116 THR A O 1
ATOM 975 N N . ASP A 1 117 ? -8.773 -6.921 10.456 1.00 53.72 117 ASP A N 1
ATOM 976 C CA . ASP A 1 117 ? -9.800 -7.794 11.059 1.00 53.72 117 ASP A CA 1
ATOM 977 C C . ASP A 1 117 ? -9.374 -8.512 12.358 1.00 53.72 117 ASP A C 1
ATOM 979 O O . ASP A 1 117 ? -9.674 -9.681 12.593 1.00 53.72 117 ASP A O 1
ATOM 983 N N . GLY A 1 118 ? -8.624 -7.817 13.221 1.00 53.25 118 GLY A N 1
ATOM 984 C CA . GLY A 1 118 ? -8.133 -8.365 14.494 1.00 53.25 118 GLY A CA 1
ATOM 985 C C . GLY A 1 118 ? -6.969 -9.358 14.359 1.00 53.25 118 GLY A C 1
ATOM 986 O O . GLY A 1 118 ? -6.472 -9.857 15.370 1.00 53.25 118 GLY A O 1
ATOM 987 N N . ILE A 1 119 ? -6.481 -9.612 13.141 1.00 57.88 119 ILE A N 1
ATOM 988 C CA . ILE A 1 119 ? -5.317 -10.458 12.868 1.00 57.88 119 ILE A CA 1
ATOM 989 C C . ILE A 1 119 ? -4.086 -9.567 12.685 1.00 57.88 119 ILE A C 1
ATOM 991 O O . ILE A 1 119 ? -4.060 -8.683 11.831 1.00 57.88 119 ILE A O 1
ATOM 995 N N . LYS A 1 120 ? -3.035 -9.819 13.476 1.00 59.88 120 LYS A N 1
ATOM 996 C CA . LYS A 1 120 ? -1.717 -9.216 13.243 1.00 59.88 120 LYS A CA 1
ATOM 997 C C . LYS A 1 120 ? -1.068 -9.904 12.047 1.00 59.88 120 LYS A C 1
ATOM 999 O O . LYS A 1 120 ? -0.796 -11.102 12.122 1.00 59.88 120 LYS A O 1
ATOM 1004 N N . ILE A 1 121 ? -0.763 -9.154 10.992 1.00 60.97 121 ILE A N 1
ATOM 1005 C CA . ILE A 1 121 ? -0.047 -9.700 9.836 1.00 60.97 121 ILE A CA 1
ATOM 1006 C C . ILE A 1 121 ? 1.424 -9.902 10.209 1.00 60.97 121 ILE A C 1
ATOM 1008 O O . ILE A 1 121 ? 2.176 -8.943 10.359 1.00 60.97 121 ILE A O 1
ATOM 1012 N N . LYS A 1 122 ? 1.838 -11.159 10.391 1.00 54.88 122 LYS A N 1
ATOM 1013 C CA . LYS A 1 122 ? 3.241 -11.536 10.649 1.00 54.88 122 LYS A CA 1
ATOM 1014 C C . LYS A 1 122 ? 3.833 -12.365 9.518 1.00 54.88 122 LYS A C 1
ATOM 1016 O O . LYS A 1 122 ? 5.046 -12.528 9.439 1.00 54.88 122 LYS A O 1
ATOM 1021 N N . THR A 1 123 ? 2.979 -12.935 8.676 1.00 53.50 123 THR A N 1
ATOM 1022 C CA . THR A 1 123 ? 3.350 -13.858 7.613 1.00 53.50 123 THR A CA 1
ATOM 1023 C C . THR A 1 123 ? 2.449 -13.679 6.393 1.00 53.50 123 THR A C 1
ATOM 1025 O O . THR A 1 123 ? 1.316 -13.204 6.472 1.00 53.50 123 THR A O 1
ATOM 1028 N N . LEU A 1 124 ? 2.917 -14.174 5.249 1.00 53.47 124 LEU A N 1
ATOM 1029 C CA . LEU A 1 124 ? 2.101 -14.353 4.046 1.00 53.47 124 LEU A CA 1
ATOM 1030 C C . LEU A 1 124 ? 0.838 -15.204 4.268 1.00 53.47 124 LEU A C 1
ATOM 1032 O O . LEU A 1 124 ? -0.141 -15.056 3.538 1.00 53.47 124 LEU A O 1
ATOM 1036 N N . GLN A 1 125 ? 0.861 -16.134 5.227 1.00 55.59 125 GLN A N 1
ATOM 1037 C CA . GLN A 1 125 ? -0.306 -16.961 5.536 1.00 55.59 125 GLN A CA 1
ATOM 1038 C C . GLN A 1 125 ? -1.395 -16.155 6.243 1.00 55.59 125 GLN A C 1
ATOM 1040 O O . GLN A 1 125 ? -2.571 -16.401 5.985 1.00 55.59 125 GLN A O 1
ATOM 1045 N N . ASP A 1 126 ? -1.021 -15.160 7.048 1.00 60.34 126 ASP A N 1
ATOM 1046 C CA . ASP A 1 126 ? -1.977 -14.261 7.699 1.00 60.34 126 ASP A CA 1
ATOM 1047 C C . ASP A 1 126 ? -2.722 -13.422 6.652 1.00 60.34 126 ASP A C 1
ATOM 1049 O O . ASP A 1 126 ? -3.944 -13.323 6.696 1.00 60.34 126 ASP A O 1
ATOM 1053 N N . ILE A 1 127 ? -2.003 -12.942 5.629 1.00 56.06 127 ILE A N 1
ATOM 1054 C CA . ILE A 1 127 ? -2.579 -12.246 4.465 1.00 56.06 127 ILE A CA 1
ATOM 1055 C C . ILE A 1 127 ? -3.610 -13.137 3.756 1.00 56.06 127 ILE A C 1
ATOM 1057 O O . ILE A 1 127 ? -4.743 -12.724 3.519 1.00 56.06 127 ILE A O 1
ATOM 1061 N N . ARG A 1 128 ? -3.242 -14.389 3.448 1.00 54.16 128 ARG A N 1
ATOM 1062 C CA . ARG A 1 128 ? -4.150 -15.350 2.794 1.00 54.16 128 ARG A CA 1
ATOM 1063 C C . ARG A 1 128 ? -5.374 -15.680 3.649 1.00 54.16 128 ARG A C 1
ATOM 1065 O O . ARG A 1 128 ? -6.432 -15.962 3.098 1.00 54.16 128 ARG A O 1
ATOM 1072 N N . ARG A 1 129 ? -5.233 -15.674 4.976 1.00 56.56 129 ARG A N 1
ATOM 1073 C CA . ARG A 1 129 ? -6.307 -15.988 5.923 1.00 56.56 129 ARG A CA 1
ATOM 1074 C C . ARG A 1 129 ? -7.350 -14.874 6.002 1.00 56.56 129 ARG A C 1
ATOM 1076 O O . ARG A 1 129 ? -8.528 -15.196 6.070 1.00 56.56 129 ARG A O 1
ATOM 1083 N N . ILE A 1 130 ? -6.937 -13.609 5.925 1.00 54.84 130 ILE A N 1
ATOM 1084 C CA . ILE A 1 130 ? -7.862 -12.463 5.866 1.00 54.84 130 ILE A CA 1
ATOM 1085 C C . ILE A 1 130 ? -8.688 -12.490 4.587 1.00 54.84 130 ILE A C 1
ATOM 1087 O O . ILE A 1 130 ? -9.908 -12.436 4.659 1.00 54.84 130 ILE A O 1
ATOM 1091 N N . ILE A 1 131 ? -8.036 -12.681 3.436 1.00 47.09 131 ILE A N 1
ATOM 1092 C CA . ILE A 1 131 ? -8.734 -12.803 2.146 1.00 47.09 131 ILE A CA 1
ATOM 1093 C C . ILE A 1 131 ? -9.791 -13.914 2.218 1.00 47.09 131 ILE A C 1
ATOM 1095 O O . ILE A 1 131 ? -10.915 -13.748 1.763 1.00 47.09 131 ILE A O 1
ATOM 1099 N N . LYS A 1 132 ? -9.458 -15.046 2.847 1.00 51.12 132 LYS A N 1
ATOM 1100 C CA . LYS A 1 132 ? -10.381 -16.176 2.976 1.00 51.12 132 LYS A CA 1
ATOM 1101 C C . LYS A 1 132 ? -11.597 -15.871 3.861 1.00 51.12 132 LYS A C 1
ATOM 1103 O O . LYS A 1 132 ? -12.691 -16.275 3.503 1.00 51.12 132 LYS A O 1
ATOM 1108 N N . LEU A 1 133 ? -11.405 -15.155 4.972 1.00 51.75 133 LEU A N 1
ATOM 1109 C CA . LEU A 1 133 ? -12.482 -14.769 5.896 1.00 51.75 133 LEU A CA 1
ATOM 1110 C C . LEU A 1 133 ? -13.470 -13.763 5.292 1.00 51.75 133 LEU A C 1
ATOM 1112 O O . LEU A 1 133 ? -14.596 -13.684 5.761 1.00 51.75 133 LEU A O 1
ATOM 1116 N N . GLN A 1 134 ? -13.058 -12.987 4.288 1.00 46.25 134 GLN A N 1
ATOM 1117 C CA . GLN A 1 134 ? -13.932 -12.013 3.628 1.00 46.25 134 GLN A CA 1
ATOM 1118 C C . GLN A 1 134 ? -14.702 -12.584 2.425 1.00 46.25 134 GLN A C 1
ATOM 1120 O O . GLN A 1 134 ? -15.607 -11.933 1.908 1.00 46.25 134 GLN A O 1
ATOM 1125 N N . HIS A 1 135 ? -14.359 -13.798 1.985 1.00 39.62 135 HIS A N 1
ATOM 1126 C CA . HIS A 1 135 ? -15.057 -14.529 0.922 1.00 39.62 135 HIS A CA 1
ATOM 1127 C C . HIS A 1 135 ? -15.926 -15.690 1.451 1.00 39.62 135 HIS A C 1
ATOM 1129 O O . HIS A 1 135 ?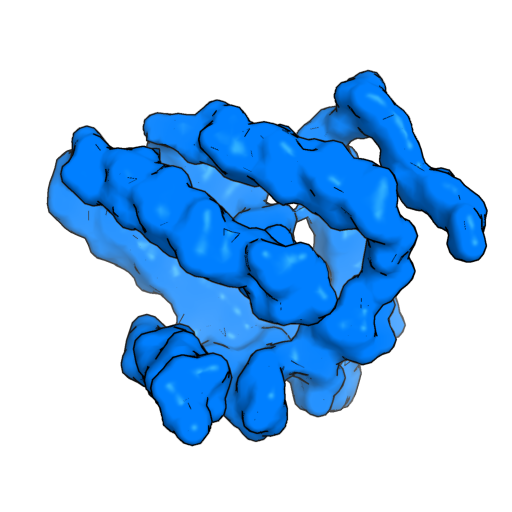 -16.427 -16.482 0.650 1.00 39.62 135 HIS A O 1
ATOM 1135 N N . GLU A 1 136 ? -16.091 -15.800 2.773 1.00 39.00 136 GLU A N 1
ATOM 1136 C CA . GLU A 1 136 ? -17.022 -16.704 3.473 1.00 39.00 136 GLU A CA 1
ATOM 1137 C C . GLU A 1 136 ? -18.223 -15.912 4.012 1.00 39.00 136 GLU A C 1
ATOM 1139 O O . GLU A 1 136 ? -19.355 -16.439 3.911 1.00 39.00 136 GLU A O 1
#

Radius of gyration: 14.22 Å; chains: 1; bounding box: 31×35×35 Å

pLDDT: mean 75.34, std 14.28, range [39.0, 95.75]